Protein AF-A0A3R8Q5Y1-F1 (afdb_monomer_lite)

Foldseek 3Di:
DPPVVVVV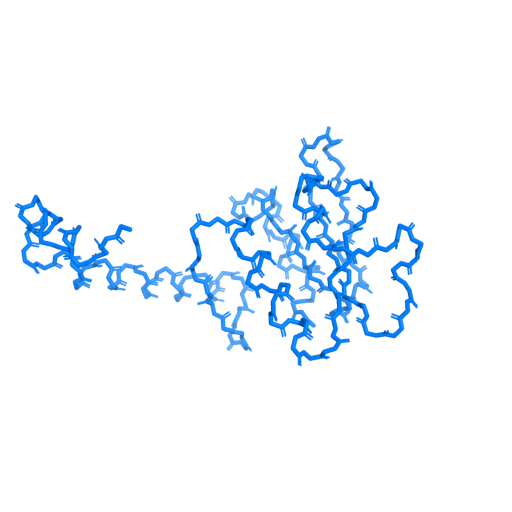VCCVVPNPCVVVVVVVVVVVVVVVCCVLLVQPVHDDDDDPDPLVVVVVVQVVLVVVVAAEDEDPLHLPVVSVVVRPDPPPDQPDPRYAYEAEQARPVPRDGDFLAPCQCRHHYDCVPQPPDPNVVSCSVRDPVD

Organism: NCBI:txid146922

Structure (mmCIF, N/CA/C/O backbone):
data_AF-A0A3R8Q5Y1-F1
#
_entry.id   AF-A0A3R8Q5Y1-F1
#
loop_
_atom_site.group_PDB
_atom_site.id
_atom_site.type_symbol
_atom_site.label_atom_id
_atom_site.label_alt_id
_atom_site.label_comp_id
_atom_site.label_asym_id
_atom_site.label_entity_id
_atom_site.label_seq_id
_atom_site.pdbx_PDB_ins_code
_atom_site.Cartn_x
_atom_site.Cartn_y
_atom_site.Cartn_z
_atom_site.occupancy
_atom_site.B_iso_or_equiv
_atom_site.auth_seq_id
_atom_site.auth_comp_id
_atom_site.auth_asym_id
_atom_site.auth_atom_id
_atom_site.pdbx_PDB_model_num
ATOM 1 N N . MET A 1 1 ? -15.335 20.891 6.702 1.00 42.03 1 MET A N 1
ATOM 2 C CA . MET A 1 1 ? -16.152 20.038 7.587 1.00 42.03 1 MET A CA 1
ATOM 3 C C . MET A 1 1 ? -15.389 19.883 8.884 1.00 42.03 1 MET A C 1
ATOM 5 O O . MET A 1 1 ? -14.263 19.402 8.831 1.00 42.03 1 MET A O 1
ATOM 9 N N . ASP A 1 2 ? -15.957 20.330 10.002 1.00 38.12 2 ASP A N 1
ATOM 10 C CA . ASP A 1 2 ? -15.356 20.147 11.324 1.00 38.12 2 ASP A CA 1
ATOM 11 C C . ASP A 1 2 ? -15.331 18.658 11.678 1.00 38.12 2 ASP A C 1
ATOM 13 O O . ASP A 1 2 ? -16.363 18.022 11.859 1.00 38.12 2 ASP A O 1
ATOM 17 N N . THR A 1 3 ? -14.141 18.072 11.751 1.00 43.69 3 THR A N 1
ATOM 18 C CA . THR A 1 3 ? -13.942 16.656 12.100 1.00 43.69 3 THR A CA 1
ATOM 19 C C . THR A 1 3 ? -14.225 16.368 13.578 1.00 43.69 3 THR A C 1
ATOM 21 O O . THR A 1 3 ? -14.387 15.213 13.968 1.00 43.69 3 THR A O 1
ATOM 24 N N . SER A 1 4 ? -14.332 17.415 14.399 1.00 51.16 4 SER A N 1
ATOM 25 C CA . SER A 1 4 ? -14.672 17.356 15.821 1.00 51.16 4 SER A CA 1
ATOM 26 C C . SER A 1 4 ? -16.147 17.032 16.074 1.00 51.16 4 SER A C 1
ATOM 28 O O . SER A 1 4 ? -16.452 16.374 17.066 1.00 51.16 4 SER A O 1
ATOM 30 N N . SER A 1 5 ? -17.072 17.406 15.186 1.00 50.16 5 SER A N 1
ATOM 31 C CA . SER A 1 5 ? -18.510 17.146 15.372 1.00 50.16 5 SER A CA 1
ATOM 32 C C . SER A 1 5 ? -18.907 15.707 15.024 1.00 50.16 5 SER A C 1
ATOM 34 O O . SER A 1 5 ? -19.734 15.115 15.718 1.00 50.16 5 SER A O 1
ATOM 36 N N . LEU A 1 6 ? -18.227 15.091 14.049 1.00 53.66 6 LEU A N 1
ATOM 37 C CA . LEU A 1 6 ? -18.317 13.646 13.790 1.00 53.66 6 LEU A CA 1
ATOM 38 C C . LEU A 1 6 ? -17.882 12.820 15.009 1.00 53.66 6 LEU A C 1
ATOM 40 O O . LEU A 1 6 ? -18.327 11.683 15.178 1.00 53.66 6 LEU A O 1
ATOM 44 N N . SER A 1 7 ? -17.030 13.394 15.871 1.00 62.53 7 SER A N 1
ATOM 45 C CA . SER A 1 7 ? -16.430 12.639 16.961 1.00 62.53 7 SER A CA 1
ATOM 46 C C . SER A 1 7 ? -17.453 12.196 18.022 1.00 62.53 7 SER A C 1
ATOM 48 O O . SER A 1 7 ? -17.419 11.052 18.482 1.00 62.53 7 SER A O 1
ATOM 50 N N . LEU A 1 8 ? -18.408 13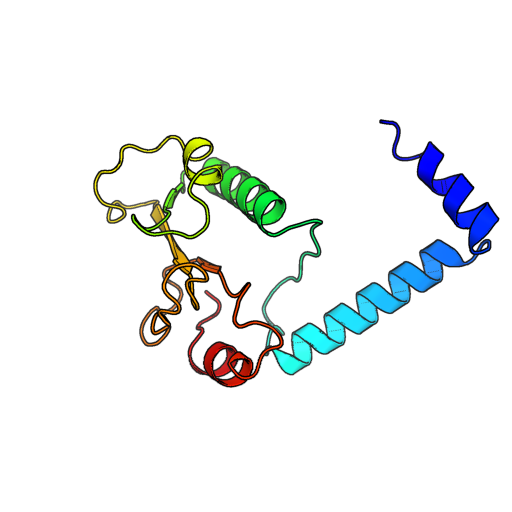.076 18.337 1.00 67.50 8 LEU A N 1
ATOM 51 C CA . LEU A 1 8 ? -19.435 12.863 19.359 1.00 67.50 8 LEU A CA 1
ATOM 52 C C . LEU A 1 8 ? -20.569 11.954 18.872 1.00 67.50 8 LEU A C 1
ATOM 54 O O . LEU A 1 8 ? -21.026 11.096 19.624 1.00 67.50 8 LEU A O 1
ATOM 58 N N . GLN A 1 9 ? -20.995 12.083 17.612 1.00 72.06 9 GLN A N 1
ATOM 59 C CA . GLN A 1 9 ? -22.057 11.234 17.053 1.00 72.06 9 GLN A CA 1
ATOM 60 C C . GLN A 1 9 ? -21.666 9.752 17.039 1.00 72.06 9 GLN A C 1
ATOM 62 O O . GLN A 1 9 ? -22.477 8.893 17.375 1.00 72.06 9 GLN A O 1
ATOM 67 N N . LEU A 1 10 ? -20.412 9.437 16.709 1.00 72.62 10 LEU A N 1
ATOM 68 C CA . LEU A 1 10 ? -19.939 8.050 16.699 1.00 72.62 10 LEU A CA 1
ATOM 69 C C . LEU A 1 10 ? -19.873 7.445 18.108 1.00 72.62 10 LEU A C 1
ATOM 71 O O . LEU A 1 10 ? -20.168 6.264 18.272 1.00 72.62 10 LEU A O 1
ATOM 75 N N . GLN A 1 11 ? -19.550 8.243 19.130 1.00 74.75 11 GLN A N 1
ATOM 76 C CA . GLN A 1 11 ? -19.619 7.798 20.527 1.00 74.75 11 GLN A CA 1
ATOM 77 C C . GLN A 1 11 ? -21.057 7.581 20.997 1.00 74.75 11 GLN A C 1
ATOM 79 O O . GLN A 1 11 ? -21.320 6.606 21.689 1.00 74.75 11 GLN A O 1
ATOM 84 N N . GLN A 1 12 ? -22.004 8.425 20.581 1.00 75.88 12 GLN A N 1
ATOM 85 C CA . GLN A 1 12 ? -23.419 8.234 20.915 1.00 75.88 12 GLN A CA 1
ATOM 86 C C . GLN A 1 12 ? -23.986 6.934 20.327 1.00 75.88 12 GLN A C 1
ATOM 88 O O . GLN A 1 12 ? -24.786 6.266 20.975 1.00 75.88 12 GLN A O 1
ATOM 93 N N . VAL A 1 13 ? -23.560 6.556 19.117 1.00 80.62 13 VAL A N 1
ATOM 94 C CA . VAL A 1 13 ? -24.049 5.349 18.428 1.00 80.62 13 VAL A CA 1
ATOM 95 C C . VAL A 1 13 ? -23.317 4.078 18.877 1.00 80.62 13 VAL A C 1
ATOM 97 O O . VAL A 1 13 ? -23.932 3.020 18.981 1.00 80.62 13 VAL A O 1
ATOM 100 N N . HIS A 1 14 ? -22.009 4.156 19.142 1.00 76.62 14 HIS A N 1
ATOM 101 C CA . HIS A 1 14 ? -21.161 2.979 19.387 1.00 76.62 14 HIS A CA 1
ATOM 102 C C . HIS A 1 14 ? -20.580 2.889 20.807 1.00 76.62 14 HIS A C 1
ATOM 104 O O . HIS A 1 14 ? -19.830 1.956 21.109 1.00 76.62 14 HIS A O 1
ATOM 110 N N . GLY A 1 15 ? -20.934 3.831 21.679 1.00 80.38 15 GLY A N 1
ATOM 111 C CA . GLY A 1 15 ? -20.506 3.910 23.071 1.00 80.38 15 GLY A CA 1
ATOM 112 C C . GLY A 1 15 ? -19.179 4.645 23.286 1.00 80.38 15 GLY A C 1
ATOM 113 O O . GLY A 1 15 ? -18.360 4.828 22.380 1.00 80.38 15 GLY A O 1
ATOM 114 N N . ASP A 1 16 ? -18.931 5.012 24.544 1.00 77.06 16 ASP A N 1
ATOM 115 C CA . ASP A 1 16 ? -17.803 5.857 24.968 1.00 77.06 16 ASP A CA 1
ATOM 116 C C . ASP A 1 16 ? -16.421 5.261 24.651 1.00 77.06 16 ASP A C 1
ATOM 118 O O . ASP A 1 16 ? -15.433 5.982 24.493 1.00 77.06 16 ASP A O 1
ATOM 122 N N . GLN A 1 17 ? -16.337 3.934 24.506 1.00 82.19 17 GLN A N 1
ATOM 123 C CA . GLN A 1 17 ? -15.092 3.221 24.203 1.00 82.19 17 GLN A CA 1
ATOM 124 C C . GLN A 1 17 ? -14.796 3.073 22.704 1.00 82.19 17 GLN A C 1
ATOM 126 O O . GLN A 1 17 ? -13.773 2.476 22.355 1.00 82.19 17 GLN A O 1
ATOM 131 N N . PHE A 1 18 ? -15.633 3.618 21.815 1.00 84.88 18 PHE A N 1
ATOM 132 C CA . PHE A 1 18 ? -15.490 3.460 20.365 1.00 84.88 18 PHE A CA 1
ATOM 133 C C . PHE A 1 18 ? -14.076 3.792 19.860 1.00 84.88 18 PHE A C 1
ATOM 135 O O . PHE A 1 18 ? -13.435 2.951 19.231 1.00 84.88 18 PHE A O 1
ATOM 142 N N . TYR A 1 19 ? -13.532 4.965 20.205 1.00 83.12 19 TYR A N 1
ATOM 143 C CA . TYR A 1 19 ? -12.192 5.372 19.758 1.00 83.12 19 TYR A CA 1
ATOM 144 C C . TYR A 1 19 ? -11.069 4.523 20.340 1.00 83.12 19 TYR A C 1
ATOM 146 O O . TYR A 1 19 ? -10.094 4.237 19.645 1.00 83.12 19 TYR A O 1
ATOM 154 N N . LYS A 1 20 ? -11.204 4.093 21.600 1.00 86.75 20 LYS A N 1
ATOM 155 C CA . LYS A 1 20 ? -10.226 3.204 22.234 1.00 86.75 20 LYS A CA 1
ATOM 156 C C . LYS A 1 20 ? -10.188 1.862 21.504 1.00 86.75 20 LYS A C 1
ATOM 158 O O . LYS A 1 20 ? -9.110 1.394 21.153 1.00 86.75 20 LYS A O 1
ATOM 163 N N . ARG A 1 21 ? -11.358 1.292 21.204 1.00 88.81 21 ARG A N 1
ATOM 164 C CA . ARG A 1 21 ? -11.480 0.029 20.468 1.00 88.81 21 ARG A CA 1
ATOM 165 C C . ARG A 1 21 ? -10.994 0.156 19.026 1.00 88.81 21 ARG A C 1
ATOM 167 O O . ARG A 1 21 ? -10.237 -0.691 18.572 1.00 88.81 21 ARG A O 1
ATOM 174 N N . ALA A 1 22 ? -11.369 1.224 18.326 1.00 88.75 22 ALA A N 1
ATOM 175 C CA . ALA A 1 22 ? -10.905 1.489 16.966 1.00 88.75 22 ALA A CA 1
ATOM 176 C C . ALA A 1 22 ? -9.377 1.642 16.904 1.00 88.75 22 ALA A C 1
ATOM 178 O O . ALA A 1 22 ? -8.745 1.151 15.971 1.00 88.75 22 ALA A O 1
ATOM 179 N N . ARG A 1 23 ? -8.772 2.287 17.910 1.00 90.25 23 ARG A N 1
ATOM 180 C CA . ARG A 1 23 ? -7.315 2.375 18.035 1.00 90.25 23 ARG A CA 1
ATOM 181 C C . ARG A 1 23 ? -6.685 0.999 18.248 1.00 90.25 23 ARG A C 1
ATOM 183 O O . ARG A 1 23 ? -5.774 0.666 17.506 1.00 90.25 23 ARG A O 1
ATOM 190 N N . MET A 1 24 ? -7.202 0.198 19.183 1.00 93.56 24 MET A N 1
ATOM 191 C CA . MET A 1 24 ? -6.703 -1.163 19.427 1.00 93.56 24 MET A CA 1
ATOM 192 C C . MET A 1 24 ? -6.756 -2.029 18.163 1.00 93.56 24 MET A C 1
ATOM 194 O O . MET A 1 24 ? -5.746 -2.607 17.787 1.00 93.56 24 MET A O 1
ATOM 198 N N . LEU A 1 25 ? -7.890 -2.040 17.455 1.00 94.38 25 LEU A N 1
ATOM 199 C CA . LEU A 1 25 ? -8.049 -2.797 16.206 1.00 94.38 25 LEU A CA 1
ATOM 200 C C . LEU A 1 25 ? -7.084 -2.330 15.110 1.00 94.38 25 LEU A C 1
ATOM 202 O O . LEU A 1 25 ? -6.577 -3.130 14.330 1.00 94.38 25 LEU A O 1
ATOM 206 N N . ARG A 1 26 ? -6.819 -1.023 15.032 1.00 93.25 26 ARG A N 1
ATOM 207 C CA . ARG A 1 26 ? -5.834 -0.478 14.093 1.00 93.25 26 ARG A CA 1
ATOM 208 C C . ARG A 1 26 ? -4.399 -0.854 14.443 1.00 93.25 26 ARG A C 1
ATOM 210 O O . ARG A 1 26 ? -3.561 -0.832 13.544 1.00 93.25 26 ARG A O 1
ATOM 217 N N . ASP A 1 27 ? -4.090 -1.053 15.715 1.00 94.38 27 ASP A N 1
ATOM 218 C CA . ASP A 1 27 ? -2.747 -1.421 16.154 1.00 94.38 27 ASP A CA 1
ATOM 219 C C . ASP A 1 27 ? -2.538 -2.931 15.951 1.00 94.38 27 ASP A C 1
ATOM 221 O O . ASP A 1 27 ? -1.551 -3.315 15.333 1.00 94.38 27 ASP A O 1
ATOM 225 N N . GLU A 1 28 ? -3.542 -3.755 16.261 1.00 96.50 28 GLU A N 1
ATOM 226 C CA . GLU A 1 28 ? -3.581 -5.185 15.911 1.00 96.50 28 GLU A CA 1
ATOM 227 C C . GLU A 1 28 ? -3.441 -5.408 14.395 1.00 96.50 28 GLU A C 1
ATOM 229 O O . GLU A 1 28 ? -2.610 -6.193 13.943 1.00 96.50 28 GLU A O 1
ATOM 234 N N . LEU A 1 29 ? -4.178 -4.644 13.578 1.00 95.25 29 LEU A N 1
ATOM 235 C CA . LEU A 1 29 ? -4.036 -4.697 12.121 1.00 95.25 29 LEU A CA 1
ATOM 236 C C . LEU A 1 29 ? -2.611 -4.345 11.672 1.00 95.25 29 LEU A C 1
ATOM 238 O O . LEU A 1 29 ? -2.097 -4.960 10.743 1.00 95.25 29 LEU A O 1
ATOM 242 N N . ARG A 1 30 ? -1.961 -3.358 12.301 1.00 95.44 30 ARG A N 1
ATOM 243 C CA . ARG A 1 30 ? -0.575 -3.004 11.957 1.00 95.44 30 ARG A CA 1
ATOM 244 C C . ARG A 1 30 ? 0.387 -4.134 12.284 1.00 95.44 30 ARG A C 1
ATOM 246 O O . ARG A 1 30 ? 1.253 -4.418 11.466 1.00 95.44 30 ARG A O 1
ATOM 253 N N . GLU A 1 31 ? 0.249 -4.759 13.446 1.00 95.75 31 GLU A N 1
ATOM 254 C CA . GLU A 1 31 ? 1.090 -5.889 13.848 1.00 95.75 31 GLU A CA 1
ATOM 255 C C . GLU A 1 31 ? 0.945 -7.061 12.871 1.00 95.75 31 GLU A C 1
ATOM 257 O O . GLU A 1 31 ? 1.943 -7.594 12.380 1.00 95.75 31 GLU A O 1
ATOM 262 N N . GLU A 1 32 ? -0.292 -7.394 12.500 1.00 95.50 32 GLU A N 1
ATOM 263 C CA . GLU A 1 32 ? -0.579 -8.458 11.540 1.00 95.50 32 GLU A CA 1
ATOM 264 C C . GLU A 1 32 ? -0.032 -8.160 10.143 1.00 95.50 32 GLU A C 1
ATOM 266 O O . GLU A 1 32 ? 0.615 -9.014 9.531 1.00 95.50 32 GLU A O 1
ATOM 271 N N . LEU A 1 33 ? -0.216 -6.934 9.643 1.00 93.75 33 LEU A N 1
ATOM 272 C CA . LEU A 1 33 ? 0.347 -6.527 8.357 1.00 93.75 33 LEU A CA 1
ATOM 273 C C . LEU A 1 33 ? 1.873 -6.575 8.370 1.00 93.75 33 LEU A C 1
ATOM 275 O O . LEU A 1 33 ? 2.464 -7.095 7.425 1.00 93.75 33 LEU A O 1
ATOM 279 N N . THR A 1 34 ? 2.503 -6.092 9.440 1.00 93.69 34 THR A N 1
ATOM 280 C CA . THR A 1 34 ? 3.959 -6.144 9.599 1.00 93.69 34 THR A CA 1
ATOM 281 C C . THR A 1 34 ? 4.470 -7.574 9.537 1.00 93.69 34 THR A C 1
ATOM 283 O O . THR A 1 34 ? 5.403 -7.853 8.789 1.00 93.69 34 THR A O 1
ATOM 286 N N . ARG A 1 35 ? 3.820 -8.492 10.256 1.00 93.62 35 ARG A N 1
ATOM 287 C CA . ARG A 1 35 ? 4.196 -9.906 10.296 1.00 93.62 35 ARG A CA 1
ATOM 288 C C . ARG A 1 35 ? 4.012 -10.601 8.947 1.00 93.62 35 ARG A C 1
ATOM 290 O O . ARG A 1 35 ? 4.909 -11.303 8.488 1.00 93.62 35 ARG A O 1
ATOM 297 N N . VAL A 1 36 ? 2.852 -10.430 8.311 1.00 91.62 36 VAL A N 1
ATOM 298 C CA . VAL A 1 36 ? 2.522 -11.118 7.051 1.00 91.62 36 VAL A CA 1
ATOM 299 C C . VAL A 1 36 ? 3.368 -10.588 5.895 1.00 91.62 36 VAL A C 1
ATOM 301 O O . VAL A 1 36 ? 3.850 -11.376 5.084 1.00 91.62 36 VAL A O 1
ATOM 304 N N . TYR A 1 37 ? 3.576 -9.271 5.829 1.00 90.44 37 TYR A N 1
ATOM 305 C CA . TYR A 1 37 ? 4.286 -8.617 4.728 1.00 90.44 37 TYR A CA 1
ATOM 306 C C . TYR A 1 37 ? 5.770 -8.351 5.001 1.00 90.44 37 TYR A C 1
ATOM 308 O O . TYR A 1 37 ? 6.425 -7.750 4.153 1.00 90.44 37 TYR A O 1
ATOM 316 N N . ARG A 1 38 ? 6.311 -8.826 6.133 1.00 90.31 38 ARG A N 1
ATOM 317 C CA . ARG A 1 38 ? 7.723 -8.654 6.531 1.00 90.31 38 ARG A CA 1
ATOM 318 C C . ARG A 1 38 ? 8.145 -7.184 6.532 1.00 90.31 38 ARG A C 1
ATOM 320 O O . ARG A 1 38 ? 9.124 -6.790 5.895 1.00 90.31 38 ARG A O 1
ATOM 327 N N . LEU A 1 39 ? 7.333 -6.356 7.189 1.00 90.44 39 LEU A N 1
ATOM 328 C CA . LEU A 1 39 ? 7.498 -4.904 7.184 1.00 90.44 39 LEU A CA 1
ATOM 329 C C . LEU A 1 39 ? 8.206 -4.372 8.437 1.00 90.44 39 LEU A C 1
ATOM 331 O O . LEU A 1 39 ? 8.042 -3.208 8.782 1.00 90.44 39 LEU A O 1
ATOM 335 N N . GLU A 1 40 ? 9.000 -5.189 9.131 1.00 90.44 40 GLU A N 1
ATOM 336 C CA . GLU A 1 40 ? 9.574 -4.851 10.445 1.00 90.44 40 GLU A CA 1
ATOM 337 C C . GLU A 1 40 ? 10.504 -3.628 10.408 1.00 90.44 40 GLU A C 1
ATOM 339 O O . GLU A 1 40 ? 10.771 -3.012 11.437 1.00 90.44 40 GLU A O 1
ATOM 344 N N . LYS A 1 41 ? 11.009 -3.278 9.221 1.00 89.00 41 LYS A N 1
ATOM 345 C CA . LYS A 1 41 ? 11.899 -2.133 8.987 1.00 89.00 41 LYS A CA 1
ATOM 346 C C . LYS A 1 41 ? 11.186 -0.910 8.402 1.00 89.00 41 LYS A C 1
ATOM 348 O O . LYS A 1 41 ? 11.863 0.049 8.040 1.00 89.00 41 LYS A O 1
ATOM 353 N N . TYR A 1 42 ? 9.859 -0.940 8.279 1.00 87.69 42 TYR A N 1
ATOM 354 C CA . TYR A 1 42 ? 9.087 0.107 7.610 1.00 87.69 42 TYR A CA 1
ATOM 355 C C . TYR A 1 42 ? 7.975 0.652 8.498 1.00 87.69 42 TYR A C 1
ATOM 357 O O . TYR A 1 42 ? 7.475 -0.009 9.405 1.00 87.69 42 TYR A O 1
ATOM 365 N N . GLU A 1 43 ? 7.557 1.876 8.192 1.00 89.19 43 GLU A N 1
ATOM 366 C CA . GLU A 1 43 ? 6.420 2.511 8.846 1.00 89.19 43 GLU A CA 1
ATOM 367 C C . GLU A 1 43 ? 5.123 2.260 8.065 1.00 89.19 43 GLU A C 1
ATOM 369 O O . GLU A 1 43 ? 5.072 2.372 6.839 1.00 89.19 43 GLU A O 1
ATOM 374 N N . LEU A 1 44 ? 4.049 1.943 8.795 1.00 91.44 44 LEU A N 1
ATOM 375 C CA . LEU A 1 44 ? 2.729 1.661 8.233 1.00 91.44 44 LEU A CA 1
ATOM 376 C C . LEU A 1 44 ? 1.773 2.848 8.394 1.00 91.44 44 LEU A C 1
ATOM 378 O O . LEU A 1 44 ? 1.284 3.148 9.493 1.00 91.44 44 LEU A O 1
ATOM 382 N N . PHE A 1 45 ? 1.419 3.459 7.263 1.00 91.31 45 PHE A N 1
ATOM 383 C CA . PHE A 1 45 ? 0.451 4.551 7.184 1.00 91.31 45 PHE A CA 1
ATOM 384 C C . PHE A 1 45 ? -0.906 4.051 6.680 1.00 91.31 45 PHE A C 1
ATOM 386 O O . PHE A 1 45 ? -1.030 3.548 5.567 1.00 91.31 45 PHE A O 1
ATOM 393 N N . LEU A 1 46 ? -1.948 4.231 7.496 1.00 91.44 46 LEU A N 1
ATOM 394 C CA . LEU A 1 46 ? -3.331 3.939 7.113 1.00 91.44 46 LEU A CA 1
ATOM 395 C C . LEU A 1 46 ? -3.981 5.220 6.585 1.00 91.44 46 LEU A C 1
ATOM 397 O O . LEU A 1 46 ? -4.189 6.171 7.340 1.00 91.44 46 LEU A O 1
ATOM 401 N N . VAL A 1 47 ? -4.298 5.235 5.292 1.00 91.25 47 VAL A N 1
ATOM 402 C CA . VAL A 1 47 ? -4.928 6.362 4.588 1.00 91.25 47 VAL A CA 1
ATOM 403 C C . VAL A 1 47 ? -6.283 5.952 4.014 1.00 91.25 47 VAL A C 1
ATOM 405 O O . VAL A 1 47 ? -6.564 4.771 3.840 1.00 91.25 47 VAL A O 1
ATOM 408 N N . GLN A 1 48 ? -7.136 6.933 3.709 1.00 88.75 48 GLN A N 1
ATOM 409 C CA . GLN A 1 48 ? -8.515 6.684 3.263 1.00 88.75 48 GLN A CA 1
ATOM 410 C C . GLN A 1 48 ? -8.613 5.979 1.903 1.00 88.75 48 GLN A C 1
ATOM 412 O O . GLN A 1 48 ? -9.588 5.284 1.637 1.00 88.75 48 GLN A O 1
ATOM 417 N N . SER A 1 49 ? -7.641 6.194 1.016 1.00 88.50 49 SER A N 1
ATOM 418 C CA . SER A 1 49 ? -7.582 5.538 -0.289 1.00 88.50 49 SER A CA 1
ATOM 419 C C . SER A 1 49 ? -6.174 5.612 -0.871 1.00 88.50 49 SER A C 1
ATOM 421 O O . SER A 1 49 ? -5.368 6.458 -0.476 1.00 88.50 49 SER A O 1
ATOM 423 N N . VAL A 1 50 ? -5.909 4.779 -1.877 1.00 86.00 50 VAL A N 1
ATOM 424 C CA . VAL A 1 50 ? -4.641 4.785 -2.621 1.00 86.00 50 VAL A CA 1
ATOM 425 C C . VAL A 1 50 ? -4.389 6.142 -3.280 1.00 86.00 50 VAL A C 1
ATOM 427 O O . VAL A 1 50 ? -3.275 6.647 -3.231 1.00 86.00 50 VAL A O 1
ATOM 430 N N . ARG A 1 51 ? -5.434 6.796 -3.811 1.00 83.31 51 ARG A N 1
ATOM 431 C CA . ARG A 1 51 ? -5.325 8.136 -4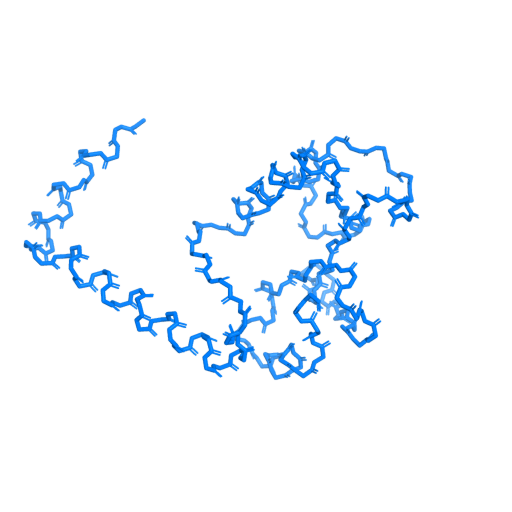.418 1.00 83.31 51 ARG A CA 1
ATOM 432 C C . ARG A 1 51 ? -4.838 9.177 -3.412 1.00 83.31 51 ARG A C 1
ATOM 434 O O . ARG A 1 51 ? -3.945 9.954 -3.725 1.00 83.31 51 ARG A O 1
ATOM 441 N N . VAL A 1 52 ? -5.389 9.161 -2.196 1.00 86.81 52 VAL A N 1
ATOM 442 C CA . VAL A 1 52 ? -4.938 10.045 -1.108 1.00 86.81 52 VAL A CA 1
ATOM 443 C C . VAL A 1 52 ? -3.487 9.735 -0.734 1.00 86.81 52 VAL A C 1
ATOM 445 O O . VAL A 1 52 ? -2.692 10.659 -0.587 1.00 86.81 52 VAL A O 1
ATOM 448 N N . GLY A 1 53 ? -3.122 8.452 -0.645 1.00 87.50 53 GLY A N 1
ATOM 449 C CA . GLY A 1 53 ? -1.740 8.030 -0.403 1.00 87.50 53 GLY A CA 1
ATOM 450 C C . GLY A 1 53 ? -0.764 8.550 -1.462 1.00 87.50 53 GLY A C 1
ATOM 451 O O . GLY A 1 53 ? 0.276 9.101 -1.114 1.00 87.50 53 GLY A O 1
ATOM 452 N N . LEU A 1 54 ? -1.131 8.459 -2.742 1.00 84.88 54 LEU A N 1
ATOM 453 C CA . LEU A 1 54 ? -0.336 8.968 -3.859 1.00 84.88 54 LEU A CA 1
ATOM 454 C C . LEU A 1 54 ? -0.153 10.490 -3.809 1.00 84.88 54 LEU A C 1
ATOM 456 O O . LEU A 1 54 ? 0.951 10.971 -4.047 1.00 84.88 54 LEU A O 1
ATOM 460 N N . VAL A 1 55 ? -1.197 11.248 -3.459 1.00 83.62 55 VAL A N 1
ATOM 461 C CA . VAL A 1 55 ? -1.100 12.710 -3.297 1.00 83.62 55 VAL A CA 1
ATOM 462 C C . VAL A 1 55 ? -0.166 13.077 -2.141 1.00 83.62 55 VAL A C 1
ATOM 464 O O . VAL A 1 55 ? 0.701 13.935 -2.306 1.00 83.62 55 VAL A O 1
ATOM 467 N N . ILE A 1 56 ? -0.299 12.409 -0.987 1.00 87.00 56 ILE A N 1
ATOM 468 C CA . ILE A 1 56 ? 0.599 12.612 0.161 1.00 87.00 56 ILE A CA 1
ATOM 469 C C . ILE A 1 56 ? 2.044 12.310 -0.248 1.00 87.00 56 ILE A C 1
ATOM 471 O O . ILE A 1 56 ? 2.928 13.131 -0.016 1.00 87.00 56 ILE A O 1
ATOM 475 N N . LEU A 1 57 ? 2.278 11.170 -0.902 1.00 85.00 57 LEU A N 1
ATOM 476 C CA . LEU A 1 57 ? 3.607 10.758 -1.345 1.00 85.00 57 LEU A CA 1
ATOM 477 C C . LEU A 1 57 ? 4.205 11.745 -2.357 1.00 85.00 57 LEU A C 1
ATOM 479 O O . LEU A 1 57 ? 5.367 12.119 -2.230 1.00 85.00 57 LEU A O 1
ATOM 483 N N . SER A 1 58 ? 3.400 12.231 -3.306 1.00 81.38 58 SER A N 1
ATOM 484 C CA . SER A 1 58 ? 3.802 13.277 -4.253 1.00 81.38 58 SER A CA 1
ATOM 485 C C . SER A 1 58 ? 4.274 14.530 -3.548 1.00 81.38 58 SER A C 1
ATOM 487 O O . SER A 1 58 ? 5.304 15.098 -3.899 1.00 81.38 58 SER A O 1
ATOM 489 N N . HIS A 1 59 ? 3.504 14.973 -2.558 1.00 82.75 59 HIS A N 1
ATOM 490 C CA . HIS A 1 59 ? 3.807 16.185 -1.823 1.00 82.75 59 HIS A CA 1
ATOM 491 C C . HIS A 1 59 ? 5.084 16.032 -0.985 1.00 82.75 59 HIS A C 1
ATOM 493 O O . HIS A 1 59 ? 5.888 16.960 -0.920 1.00 82.75 59 HIS A O 1
ATOM 499 N N . LEU A 1 60 ? 5.291 14.863 -0.369 1.00 84.12 60 LEU A N 1
ATOM 500 C CA . LEU A 1 60 ? 6.502 14.556 0.397 1.00 84.12 60 LEU A CA 1
ATOM 501 C C . LEU A 1 60 ? 7.750 14.519 -0.492 1.00 84.12 60 LEU A C 1
ATOM 503 O O . LEU A 1 60 ? 8.760 15.118 -0.133 1.00 84.12 60 LEU A O 1
ATOM 507 N N . LEU A 1 61 ? 7.670 13.874 -1.658 1.00 80.56 61 LEU A N 1
ATOM 508 C CA . LEU A 1 61 ? 8.795 13.779 -2.590 1.00 80.56 61 LEU A CA 1
ATOM 509 C C . LEU A 1 61 ? 9.115 15.125 -3.241 1.00 80.56 61 LEU A C 1
ATOM 511 O O . LEU A 1 61 ? 10.288 15.468 -3.365 1.00 80.56 61 LEU A O 1
ATOM 515 N N . HIS A 1 62 ? 8.100 15.937 -3.553 1.00 78.31 62 HIS A N 1
ATOM 516 C CA . HIS A 1 62 ? 8.310 17.276 -4.105 1.00 78.31 62 HIS A CA 1
ATOM 517 C C . HIS A 1 62 ? 9.146 18.167 -3.173 1.00 78.31 62 HIS A C 1
ATOM 519 O O . HIS A 1 62 ? 10.007 18.909 -3.636 1.00 78.31 62 HIS A O 1
ATOM 525 N N . LYS A 1 63 ? 8.962 18.047 -1.848 1.00 77.25 63 LYS A N 1
ATOM 526 C CA . LYS A 1 63 ? 9.797 18.746 -0.852 1.00 77.25 63 LYS A CA 1
ATOM 527 C C . LYS A 1 63 ? 11.260 18.295 -0.846 1.00 77.25 63 LYS A C 1
ATOM 529 O O . LYS A 1 63 ? 12.103 19.025 -0.341 1.00 77.25 63 LYS A O 1
ATOM 534 N N . GLN A 1 64 ? 11.547 17.105 -1.365 1.00 78.75 64 GLN A N 1
ATOM 535 C CA . GLN A 1 64 ? 12.889 16.534 -1.497 1.00 78.75 64 GLN A CA 1
ATOM 536 C C . GLN A 1 64 ? 13.431 16.666 -2.928 1.00 78.75 64 GLN A C 1
ATOM 538 O O . GLN A 1 64 ? 14.308 15.899 -3.319 1.00 78.75 64 GLN A O 1
ATOM 543 N N . GLU A 1 65 ? 12.862 17.572 -3.734 1.00 77.00 65 GLU A N 1
ATOM 544 C CA . GLU A 1 65 ? 13.217 17.762 -5.150 1.00 77.00 65 GLU A CA 1
ATOM 545 C C . GLU A 1 65 ? 13.101 16.467 -5.980 1.00 77.00 65 GLU A C 1
ATOM 547 O O . GLU A 1 65 ? 13.718 16.313 -7.032 1.00 77.00 65 GLU A O 1
ATOM 552 N N . THR A 1 66 ? 12.282 15.524 -5.507 1.00 77.62 66 THR A N 1
ATOM 553 C CA . THR A 1 66 ? 12.048 14.225 -6.131 1.00 77.62 66 THR A CA 1
ATOM 554 C C . THR A 1 66 ? 10.633 14.165 -6.699 1.00 77.62 66 THR A C 1
ATOM 556 O O . THR A 1 66 ? 9.679 14.712 -6.149 1.00 77.62 66 THR A O 1
ATOM 559 N N . THR A 1 67 ? 10.477 13.486 -7.826 1.00 73.75 67 THR A N 1
ATOM 560 C CA . THR A 1 67 ? 9.239 13.441 -8.599 1.00 73.75 67 THR A CA 1
ATOM 561 C C . THR A 1 67 ? 8.727 12.013 -8.734 1.00 73.75 67 THR A C 1
ATOM 563 O O . THR A 1 67 ? 9.481 11.122 -9.117 1.00 73.75 67 THR A O 1
ATOM 566 N N . LEU A 1 68 ? 7.434 11.789 -8.478 1.00 75.81 68 LEU A N 1
ATOM 567 C CA . LEU A 1 68 ? 6.781 10.523 -8.819 1.00 75.81 68 LEU A CA 1
ATOM 568 C C . LEU A 1 68 ? 6.492 10.452 -10.311 1.00 75.81 68 LEU A C 1
ATOM 570 O O . LEU A 1 68 ? 5.918 11.368 -10.896 1.00 75.81 68 LEU A O 1
ATOM 574 N N . CYS A 1 69 ? 6.823 9.312 -10.900 1.00 73.94 69 CYS A N 1
ATOM 575 C CA . CYS A 1 69 ? 6.623 9.050 -12.309 1.00 73.94 69 CYS A CA 1
ATOM 576 C C . CYS A 1 69 ? 5.681 7.865 -12.514 1.00 73.94 69 CYS A C 1
ATOM 578 O O . CYS A 1 69 ? 6.003 6.729 -12.169 1.00 73.94 69 CYS A O 1
ATOM 580 N N . LEU A 1 70 ? 4.524 8.121 -13.117 1.00 70.50 70 LEU A N 1
ATOM 581 C CA . LEU A 1 70 ? 3.585 7.079 -13.521 1.00 70.50 70 LEU A CA 1
ATOM 582 C C . LEU A 1 70 ? 3.975 6.539 -14.903 1.00 70.50 70 LEU A C 1
ATOM 584 O O . LEU A 1 70 ? 4.254 7.304 -15.825 1.00 70.50 70 LEU A O 1
ATOM 588 N N . ALA A 1 71 ? 3.982 5.216 -15.067 1.00 64.44 71 ALA A N 1
ATOM 589 C CA . ALA A 1 71 ? 4.169 4.605 -16.380 1.00 64.44 71 ALA A CA 1
ATOM 590 C C . ALA A 1 71 ? 3.017 4.978 -17.342 1.00 64.44 71 ALA A C 1
ATOM 592 O O . ALA A 1 71 ? 1.884 5.191 -16.914 1.00 64.44 71 ALA A O 1
ATOM 593 N N . ARG A 1 72 ? 3.281 5.000 -18.659 1.00 53.41 72 ARG A N 1
ATOM 594 C CA . ARG A 1 72 ? 2.323 5.432 -19.708 1.00 53.41 72 ARG A CA 1
ATOM 595 C C . ARG A 1 72 ? 0.979 4.675 -19.739 1.00 53.41 72 ARG A C 1
ATOM 597 O O . ARG A 1 72 ? 0.018 5.199 -20.290 1.00 53.41 72 ARG A O 1
ATOM 604 N N . HIS A 1 73 ? 0.894 3.493 -19.126 1.00 54.31 73 HIS A N 1
ATOM 605 C CA . HIS A 1 73 ? -0.328 2.679 -19.017 1.00 54.31 73 HIS A CA 1
ATOM 606 C C . HIS A 1 73 ? -0.790 2.501 -17.562 1.00 54.31 73 HIS A C 1
ATOM 608 O O . HIS A 1 73 ? -1.426 1.505 -17.219 1.00 54.31 73 HIS A O 1
ATOM 614 N N . ALA A 1 74 ? -0.420 3.432 -16.680 1.00 59.66 74 ALA A N 1
ATOM 615 C CA . ALA A 1 74 ? -0.745 3.341 -15.267 1.00 59.66 74 ALA A CA 1
ATOM 616 C C . ALA A 1 74 ? -2.258 3.423 -15.024 1.00 59.66 74 ALA A C 1
ATOM 618 O O . ALA A 1 74 ? -2.978 4.211 -15.636 1.00 59.66 74 ALA A O 1
ATOM 619 N N . HIS A 1 75 ? -2.710 2.655 -14.036 1.00 67.19 75 HIS A N 1
ATOM 620 C CA . HIS A 1 75 ? -4.099 2.577 -13.585 1.00 67.19 75 HIS A CA 1
ATOM 621 C C . HIS A 1 75 ? -4.707 3.939 -13.148 1.00 67.19 75 HIS A C 1
ATOM 623 O O . HIS A 1 75 ? -5.928 4.091 -13.081 1.00 67.19 75 HIS A O 1
ATOM 629 N N . TYR A 1 76 ? -3.870 4.953 -12.895 1.00 67.88 76 TYR A N 1
ATOM 630 C CA . TYR A 1 76 ? -4.234 6.232 -12.272 1.00 67.88 76 TYR A CA 1
ATOM 631 C C . TYR A 1 76 ? -4.309 7.435 -13.231 1.00 67.88 76 TYR A C 1
ATOM 633 O O . TYR A 1 76 ? -3.953 8.539 -12.826 1.00 67.88 76 TYR A O 1
ATOM 641 N N . GLN A 1 77 ? -4.783 7.266 -14.470 1.00 58.88 77 GLN A N 1
ATOM 642 C CA . GLN A 1 77 ? -4.788 8.339 -15.487 1.00 58.88 77 GLN A CA 1
ATOM 643 C C . GLN A 1 77 ? -5.414 9.703 -15.075 1.00 58.88 77 GLN A C 1
ATOM 645 O O . GLN A 1 77 ? -4.927 10.727 -15.545 1.00 58.88 77 GLN A O 1
ATOM 650 N N . PRO A 1 78 ? -6.401 9.803 -14.161 1.00 60.50 78 PRO A N 1
ATOM 651 C CA . PRO A 1 78 ? -6.831 11.114 -13.650 1.00 60.50 78 PRO A CA 1
ATOM 652 C C . PRO A 1 78 ? -5.892 11.704 -12.588 1.00 60.50 78 PRO A C 1
ATOM 654 O O . PRO A 1 78 ? -5.785 12.914 -12.441 1.00 60.50 78 PRO A O 1
ATOM 657 N N . VAL A 1 79 ? -5.211 10.855 -11.810 1.00 60.38 79 VAL A N 1
ATOM 658 C CA . VAL A 1 79 ? -4.258 11.317 -10.789 1.00 60.38 79 VAL A CA 1
ATOM 659 C C . VAL A 1 79 ? -2.962 11.759 -11.461 1.00 60.38 79 VAL A C 1
ATOM 661 O O . VAL A 1 79 ? -2.346 12.679 -10.945 1.00 60.38 79 VAL A O 1
ATOM 664 N N . SER A 1 80 ? -2.574 11.183 -12.616 1.00 61.41 80 SER A N 1
ATOM 665 C CA . SER A 1 80 ? -1.394 11.633 -13.382 1.00 61.41 80 SER A CA 1
ATOM 666 C C . SER A 1 80 ? -1.384 13.132 -13.664 1.00 61.41 80 SER A C 1
ATOM 668 O O . SER A 1 80 ? -0.314 13.723 -13.646 1.00 61.41 80 SER A O 1
ATOM 670 N N . GLU A 1 81 ? -2.548 13.759 -13.841 1.00 64.81 81 GLU A N 1
ATOM 671 C CA . GLU A 1 81 ? -2.667 15.206 -14.067 1.00 64.81 81 GLU A CA 1
ATOM 672 C C . GLU A 1 81 ? -2.265 16.048 -12.846 1.00 64.81 81 GLU A C 1
ATOM 674 O O . GLU A 1 81 ? -1.879 17.203 -12.986 1.00 64.81 81 GLU A O 1
ATOM 679 N N . LEU A 1 82 ? -2.306 15.476 -11.639 1.00 62.66 82 LEU A N 1
ATOM 680 C CA . LEU A 1 82 ? -1.813 16.131 -10.423 1.00 62.66 82 LEU A CA 1
ATOM 681 C C . LEU A 1 82 ? -0.280 16.138 -10.355 1.00 62.66 82 LEU A C 1
ATOM 683 O O . LEU A 1 82 ? 0.307 16.929 -9.616 1.00 62.66 82 LEU A O 1
ATOM 687 N N . PHE A 1 83 ? 0.369 15.266 -11.124 1.00 63.41 83 PHE A N 1
ATOM 688 C CA . PHE A 1 83 ? 1.815 15.182 -11.252 1.00 63.41 83 PHE A CA 1
ATOM 689 C C . PHE A 1 83 ? 2.197 15.891 -12.555 1.00 63.41 83 PHE A C 1
ATOM 691 O O . PHE A 1 83 ? 2.398 15.252 -13.583 1.00 63.41 83 PHE A O 1
ATOM 698 N N . ASN A 1 84 ? 2.229 17.227 -12.528 1.00 52.88 84 ASN A N 1
ATOM 699 C CA . ASN A 1 84 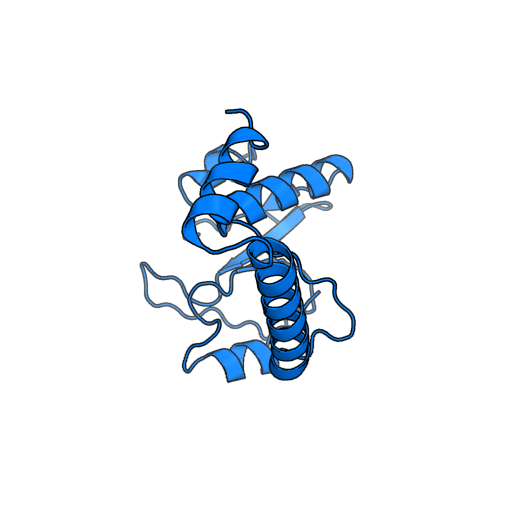? 2.580 18.084 -13.667 1.00 52.88 84 ASN A CA 1
ATOM 700 C C . ASN A 1 84 ? 4.004 17.800 -14.177 1.00 52.88 84 ASN A C 1
ATOM 702 O O . ASN A 1 84 ? 4.936 18.540 -13.868 1.00 52.88 84 ASN A O 1
ATOM 706 N N . PHE A 1 85 ? 4.186 16.742 -14.963 1.00 54.94 85 PHE A N 1
ATOM 707 C CA . PHE A 1 85 ? 5.473 16.405 -15.554 1.00 54.94 85 PHE A CA 1
ATOM 708 C C . PHE A 1 85 ? 5.310 16.115 -17.044 1.00 54.94 85 PHE A C 1
ATOM 710 O O . PHE A 1 85 ? 4.388 15.400 -17.443 1.00 54.94 85 PHE A O 1
ATOM 717 N N . PRO A 1 86 ? 6.188 16.673 -17.894 1.00 46.16 86 PRO A N 1
ATOM 718 C CA . PRO A 1 86 ? 6.159 16.387 -19.316 1.00 46.16 86 PRO A CA 1
ATOM 719 C C . PRO A 1 86 ? 6.372 14.884 -19.535 1.00 46.16 86 PRO A C 1
ATOM 721 O O . PRO A 1 86 ? 7.246 14.272 -18.925 1.00 46.16 86 PRO A O 1
ATOM 724 N N . ASN A 1 87 ? 5.557 14.300 -20.418 1.00 48.19 87 ASN A N 1
ATOM 725 C CA . ASN A 1 87 ? 5.441 12.874 -20.780 1.00 48.19 87 ASN A CA 1
ATOM 726 C C . ASN A 1 87 ? 6.708 12.227 -21.398 1.00 48.19 87 ASN A C 1
ATOM 728 O O . ASN A 1 87 ? 6.628 11.270 -22.184 1.00 48.19 87 ASN A O 1
ATOM 732 N N . THR A 1 88 ? 7.885 12.755 -21.084 1.00 45.25 88 THR A N 1
ATOM 733 C CA . THR A 1 88 ? 9.174 12.430 -21.678 1.00 45.25 88 THR A CA 1
ATOM 734 C C . THR A 1 88 ? 10.095 11.843 -20.617 1.00 45.25 88 THR A C 1
ATOM 736 O O . THR A 1 88 ? 10.734 12.565 -19.865 1.00 45.25 88 THR A O 1
ATOM 739 N N . HIS A 1 89 ? 10.161 10.511 -20.615 1.00 48.88 89 HIS A N 1
ATOM 740 C CA . HIS A 1 89 ? 11.218 9.693 -20.016 1.00 48.88 89 HIS A CA 1
ATOM 741 C C . HIS A 1 89 ? 11.450 9.876 -18.506 1.00 48.88 89 HIS A C 1
ATOM 743 O O . HIS A 1 89 ? 12.240 10.700 -18.055 1.00 48.88 89 HIS A O 1
ATOM 749 N N . CYS A 1 90 ? 10.825 8.994 -17.724 1.00 54.41 90 CYS A N 1
ATOM 750 C CA . CYS A 1 90 ? 11.042 8.794 -16.287 1.00 54.41 90 CYS A CA 1
ATOM 751 C C . CYS A 1 90 ? 12.408 8.139 -15.993 1.00 54.41 90 CYS A C 1
ATOM 753 O O . CYS A 1 90 ? 12.489 7.084 -15.370 1.00 54.41 90 CYS A O 1
ATOM 755 N N . THR A 1 91 ? 13.475 8.712 -16.543 1.00 53.78 91 THR A N 1
ATOM 756 C CA . THR A 1 91 ? 14.856 8.218 -16.446 1.00 53.78 91 THR A CA 1
ATOM 757 C C . THR A 1 91 ? 15.830 9.321 -16.027 1.00 53.78 91 THR A C 1
ATOM 759 O O . THR A 1 91 ? 17.041 9.131 -16.109 1.00 53.78 91 THR A O 1
ATOM 762 N N . GLY A 1 92 ? 15.322 10.482 -15.600 1.00 54.88 92 GLY A N 1
ATOM 763 C CA . GLY A 1 92 ? 16.134 11.576 -15.070 1.00 54.88 92 GLY A CA 1
ATOM 764 C C . GLY A 1 92 ? 16.485 11.382 -13.587 1.00 54.88 92 GLY A C 1
ATOM 765 O O . GLY A 1 92 ? 15.717 10.746 -12.856 1.00 54.88 92 GLY A O 1
ATOM 766 N N . PRO A 1 93 ? 17.622 11.927 -13.112 1.00 59.34 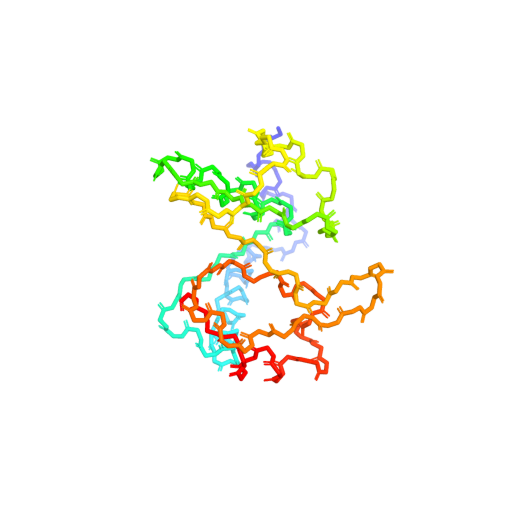93 PRO A N 1
ATOM 767 C CA . PRO A 1 93 ? 17.917 11.992 -11.681 1.00 59.34 93 PRO A CA 1
ATOM 768 C C . PRO A 1 93 ? 16.789 12.731 -10.940 1.00 59.34 93 PRO A C 1
ATOM 770 O O . PRO A 1 93 ? 16.246 13.705 -11.456 1.00 59.34 93 PRO A O 1
ATOM 773 N N . GLY A 1 94 ? 16.411 12.239 -9.756 1.00 67.69 94 GLY A N 1
ATOM 774 C CA . GLY A 1 94 ? 15.295 12.795 -8.978 1.00 67.69 94 GLY A CA 1
ATOM 775 C C . GLY A 1 94 ? 13.906 12.296 -9.394 1.00 67.69 94 GLY A C 1
ATOM 776 O O . GLY A 1 94 ? 12.912 12.920 -9.041 1.00 67.69 94 GLY A O 1
ATOM 777 N N . THR A 1 95 ? 13.798 11.180 -10.126 1.00 73.81 95 THR A N 1
ATOM 778 C CA . THR A 1 95 ? 12.502 10.552 -10.448 1.00 73.81 95 THR A CA 1
ATOM 779 C C . THR A 1 95 ? 12.347 9.179 -9.795 1.00 73.81 95 THR A C 1
ATOM 781 O O . THR A 1 95 ? 13.278 8.375 -9.781 1.00 73.81 95 THR A O 1
ATOM 784 N N . VAL A 1 96 ? 11.160 8.909 -9.248 1.00 79.44 96 VAL A N 1
ATOM 785 C CA . VAL A 1 96 ? 10.787 7.644 -8.602 1.00 79.44 96 VAL A CA 1
ATOM 786 C C . VAL A 1 96 ? 9.610 7.036 -9.369 1.00 79.44 96 VAL A C 1
ATOM 788 O O . VAL A 1 96 ? 8.506 7.588 -9.334 1.00 79.44 96 VAL A O 1
ATOM 791 N N . PRO A 1 97 ? 9.806 5.919 -10.089 1.00 80.12 97 PRO A N 1
ATOM 792 C CA . PRO A 1 97 ? 8.742 5.275 -10.840 1.00 80.12 97 PRO A CA 1
ATOM 793 C C . PRO A 1 97 ? 7.730 4.601 -9.912 1.00 80.12 97 PRO A C 1
ATOM 795 O O . PRO A 1 97 ? 8.098 3.968 -8.922 1.00 80.12 97 PRO A O 1
ATOM 798 N N . ILE A 1 98 ? 6.453 4.681 -10.281 1.00 82.81 98 ILE A N 1
ATOM 799 C CA . ILE A 1 98 ? 5.391 3.851 -9.716 1.00 82.81 98 ILE A CA 1
ATOM 800 C C . ILE A 1 98 ? 5.221 2.615 -10.599 1.00 82.81 98 ILE A C 1
ATOM 802 O O . ILE A 1 98 ? 4.974 2.719 -11.803 1.00 82.81 98 ILE A O 1
ATOM 806 N N . ILE A 1 99 ? 5.325 1.442 -9.985 1.00 83.44 99 ILE A N 1
ATOM 807 C CA . ILE A 1 99 ? 5.208 0.134 -10.623 1.00 83.44 99 ILE A CA 1
ATOM 808 C C . ILE A 1 99 ? 3.872 -0.475 -10.206 1.00 83.44 99 ILE A C 1
ATOM 810 O O . ILE A 1 99 ? 3.699 -0.879 -9.060 1.00 83.44 99 ILE A O 1
ATOM 814 N N . THR A 1 100 ? 2.917 -0.559 -11.129 1.00 87.31 100 THR A N 1
ATOM 815 C CA . THR A 1 100 ? 1.640 -1.248 -10.891 1.00 87.31 100 THR A CA 1
ATOM 816 C C . THR A 1 100 ? 1.850 -2.756 -10.988 1.00 87.31 100 THR A C 1
ATOM 818 O O . THR A 1 100 ? 2.054 -3.263 -12.085 1.00 87.31 100 THR A O 1
ATOM 821 N N . HIS A 1 101 ? 1.799 -3.487 -9.870 1.00 88.56 101 HIS A N 1
ATOM 822 C CA . HIS A 1 101 ? 2.070 -4.933 -9.862 1.00 88.56 101 HIS A CA 1
ATOM 823 C C . HIS A 1 101 ? 1.052 -5.712 -10.707 1.00 88.56 101 HIS A C 1
ATOM 825 O O . HIS A 1 101 ? 1.432 -6.566 -11.501 1.00 88.56 101 HIS A O 1
ATOM 831 N N . VAL A 1 102 ? -0.233 -5.379 -10.590 1.00 89.81 102 VAL A N 1
ATOM 832 C CA . VAL A 1 102 ? -1.305 -5.973 -11.398 1.00 89.81 102 VAL A CA 1
ATOM 833 C C . VAL A 1 102 ? -2.125 -4.845 -12.004 1.00 89.81 102 VAL A C 1
ATOM 835 O O . VAL A 1 102 ? -2.711 -4.047 -11.271 1.00 89.81 102 VAL A O 1
ATOM 838 N N . ASN A 1 103 ? -2.146 -4.758 -13.334 1.00 87.06 103 ASN A N 1
ATOM 839 C CA . ASN A 1 103 ? -2.935 -3.763 -14.046 1.00 87.06 103 ASN A CA 1
ATOM 840 C C . ASN A 1 103 ? -4.402 -4.225 -14.103 1.00 87.06 103 ASN A C 1
ATOM 842 O O . ASN A 1 103 ? -4.693 -5.233 -14.747 1.00 87.06 103 ASN A O 1
ATOM 846 N N . PRO A 1 104 ? -5.349 -3.513 -13.472 1.00 85.38 104 PRO A N 1
ATOM 847 C CA . PRO A 1 104 ? -6.745 -3.942 -13.435 1.00 85.38 104 PRO A CA 1
ATOM 848 C C . PRO A 1 104 ? -7.461 -3.814 -14.783 1.00 85.38 104 PRO A C 1
ATOM 850 O O . PRO A 1 104 ? -8.505 -4.434 -14.963 1.00 85.38 104 PRO A O 1
ATOM 853 N N . TYR A 1 105 ? -6.928 -3.031 -15.726 1.00 83.94 105 TYR A N 1
ATOM 854 C CA . TYR A 1 105 ? -7.539 -2.839 -17.043 1.00 83.94 105 TYR A CA 1
ATOM 855 C C . TYR A 1 105 ? -7.058 -3.863 -18.073 1.00 83.94 105 TYR A C 1
ATOM 857 O O . TYR A 1 105 ? -7.821 -4.225 -18.964 1.00 83.94 105 TYR A O 1
ATOM 865 N N . THR A 1 106 ? -5.810 -4.330 -17.962 1.00 85.56 106 THR A N 1
ATOM 866 C CA . THR A 1 106 ? -5.212 -5.289 -18.913 1.00 85.56 106 THR A CA 1
ATOM 867 C C . THR A 1 106 ? -5.043 -6.693 -18.335 1.00 85.56 106 THR A C 1
ATOM 869 O O . THR A 1 106 ? -4.733 -7.619 -19.077 1.00 85.56 106 THR A O 1
ATOM 872 N N . ALA A 1 107 ? -5.232 -6.862 -17.021 1.00 85.75 107 ALA A N 1
ATOM 873 C CA . ALA A 1 107 ? -4.895 -8.067 -16.259 1.00 85.75 107 ALA A CA 1
ATOM 874 C C . ALA A 1 107 ? -3.408 -8.473 -16.335 1.00 85.75 107 ALA A C 1
ATOM 876 O O . ALA A 1 107 ? -3.032 -9.553 -15.875 1.00 85.75 107 ALA A O 1
ATOM 877 N N . GLU A 1 108 ? -2.549 -7.607 -16.880 1.00 89.00 108 GLU A N 1
ATOM 878 C CA . GLU A 1 108 ? -1.113 -7.843 -16.935 1.00 89.00 108 GLU A CA 1
ATOM 879 C C . GLU A 1 108 ? -0.505 -7.785 -15.535 1.00 89.00 108 GLU A C 1
ATOM 881 O O . GLU A 1 108 ? -0.841 -6.925 -14.713 1.00 89.00 108 GLU A O 1
ATOM 886 N N . VAL A 1 109 ? 0.431 -8.698 -15.289 1.00 89.25 109 VAL A N 1
ATOM 887 C CA . VAL A 1 109 ? 1.188 -8.781 -14.042 1.00 89.25 109 VAL A CA 1
ATOM 888 C C . VAL A 1 109 ? 2.616 -8.355 -14.335 1.00 89.25 109 VAL A C 1
ATOM 890 O O . VAL A 1 109 ? 3.331 -9.015 -15.089 1.00 89.25 109 VAL A O 1
ATOM 893 N N . ASN A 1 110 ? 3.023 -7.228 -13.759 1.00 86.69 110 ASN A N 1
ATOM 894 C CA . ASN A 1 110 ? 4.362 -6.689 -13.935 1.00 86.69 110 ASN A CA 1
ATOM 895 C C . ASN A 1 110 ? 5.322 -7.351 -12.949 1.00 86.69 110 ASN A C 1
ATOM 897 O O . ASN A 1 110 ? 5.139 -7.262 -11.738 1.00 86.69 110 ASN A O 1
ATOM 901 N N . SER A 1 111 ? 6.379 -7.973 -13.471 1.00 86.31 111 SER A N 1
ATOM 902 C CA . SER A 1 111 ? 7.419 -8.591 -12.646 1.00 86.31 111 SER A CA 1
ATOM 903 C C . SER A 1 111 ? 8.070 -7.566 -11.714 1.00 86.31 111 SER A C 1
ATOM 905 O O . SER A 1 111 ? 8.618 -6.563 -12.170 1.00 86.31 111 SER A O 1
ATOM 907 N N . LEU A 1 112 ? 8.096 -7.870 -10.414 1.00 85.56 112 LEU A N 1
ATOM 908 C CA . LEU A 1 112 ? 8.800 -7.067 -9.407 1.00 85.56 112 LEU A CA 1
ATOM 909 C C . LEU A 1 112 ? 10.279 -7.464 -9.257 1.00 85.56 112 LEU A C 1
ATOM 911 O O . LEU A 1 112 ? 11.067 -6.740 -8.642 1.00 85.56 112 LEU A O 1
ATOM 915 N N . LYS A 1 113 ? 10.699 -8.575 -9.872 1.00 83.94 113 LYS A N 1
ATOM 916 C CA . LYS A 1 113 ? 12.084 -9.060 -9.820 1.00 83.94 113 LYS A CA 1
ATOM 917 C C . LYS A 1 113 ? 13.060 -8.039 -10.394 1.00 83.94 113 LYS A C 1
ATOM 919 O O . LYS A 1 113 ? 12.870 -7.518 -11.489 1.00 83.94 113 LYS A O 1
ATOM 924 N N . GLY A 1 114 ? 14.147 -7.791 -9.666 1.00 72.38 114 GLY A N 1
ATOM 925 C CA . GLY A 1 114 ? 15.221 -6.901 -10.115 1.00 72.38 114 GLY A CA 1
ATOM 926 C C . GLY A 1 114 ? 14.911 -5.406 -9.998 1.00 72.38 114 GLY A C 1
ATOM 927 O O . GLY A 1 114 ? 15.766 -4.597 -10.358 1.00 72.38 114 GLY A O 1
ATOM 928 N N . THR A 1 115 ? 13.750 -5.035 -9.446 1.00 70.50 115 THR A N 1
ATOM 929 C CA . THR A 1 115 ? 13.403 -3.633 -9.162 1.00 70.50 115 THR A CA 1
ATOM 930 C C . THR A 1 115 ? 14.321 -3.015 -8.106 1.00 70.50 115 THR A C 1
ATOM 932 O O . THR A 1 115 ? 14.600 -1.822 -8.197 1.00 70.50 115 THR A O 1
ATOM 935 N N . LYS A 1 116 ? 14.888 -3.822 -7.189 1.00 69.00 116 LYS A N 1
ATOM 936 C CA . LYS A 1 116 ? 15.942 -3.441 -6.219 1.00 69.00 116 LYS A CA 1
ATOM 937 C C . LYS A 1 116 ? 15.669 -2.091 -5.540 1.00 69.00 116 LYS A C 1
ATOM 939 O O . LYS A 1 116 ? 16.572 -1.260 -5.458 1.00 69.00 116 LYS A O 1
ATOM 944 N N . GLY A 1 117 ? 14.416 -1.840 -5.177 1.00 68.06 117 GLY A N 1
ATOM 945 C CA . GLY A 1 117 ? 14.051 -0.638 -4.441 1.00 68.06 117 GLY A CA 1
ATOM 946 C C . GLY A 1 117 ? 13.957 0.652 -5.247 1.00 68.06 117 GLY A C 1
ATOM 947 O O . GLY A 1 117 ? 13.698 1.724 -4.711 1.00 68.06 117 GLY A O 1
ATOM 948 N N . LYS A 1 118 ? 14.141 0.579 -6.566 1.00 70.94 118 LYS A N 1
ATOM 949 C CA . LYS A 1 118 ? 14.216 1.750 -7.447 1.00 70.94 118 LYS A CA 1
ATOM 950 C C . LYS A 1 118 ? 12.858 2.391 -7.743 1.00 70.94 118 LYS A C 1
ATOM 952 O O . LYS A 1 118 ? 12.742 3.080 -8.749 1.00 70.94 118 LYS A O 1
ATOM 957 N N . GLY A 1 119 ? 11.825 2.138 -6.943 1.00 79.31 119 GLY A N 1
ATOM 958 C CA . GLY A 1 119 ? 10.472 2.597 -7.231 1.00 79.31 119 GLY A CA 1
ATOM 959 C C . GLY A 1 119 ? 9.467 2.315 -6.124 1.00 79.31 119 GLY A C 1
ATOM 960 O O . GLY A 1 119 ? 9.744 1.621 -5.150 1.00 79.31 119 GLY A O 1
ATOM 961 N N . VAL A 1 120 ? 8.269 2.853 -6.318 1.00 85.12 120 VAL A N 1
ATOM 962 C CA . VAL A 1 120 ? 7.102 2.648 -5.461 1.00 85.12 120 VAL A CA 1
ATOM 963 C C . VAL A 1 120 ? 6.228 1.582 -6.103 1.00 85.12 120 VAL A C 1
ATOM 965 O O . VAL A 1 120 ? 5.805 1.734 -7.246 1.00 85.12 120 VAL A O 1
ATOM 968 N N . VAL A 1 121 ? 5.932 0.504 -5.385 1.00 87.12 121 VAL A N 1
ATOM 969 C CA . VAL A 1 121 ? 5.051 -0.553 -5.895 1.00 87.12 121 VAL A CA 1
ATOM 970 C C . VAL A 1 121 ? 3.604 -0.235 -5.531 1.00 87.12 121 VAL A C 1
ATOM 972 O O . VAL A 1 121 ? 3.251 -0.155 -4.357 1.00 87.12 121 VAL A O 1
ATOM 975 N N . ASP A 1 122 ? 2.749 -0.102 -6.540 1.00 88.25 122 ASP A N 1
ATOM 976 C CA . ASP A 1 122 ? 1.306 -0.165 -6.354 1.00 88.25 122 ASP A CA 1
ATOM 977 C C . ASP A 1 122 ? 0.858 -1.630 -6.343 1.00 88.25 122 ASP A C 1
ATOM 979 O O . ASP A 1 122 ? 0.785 -2.304 -7.376 1.00 88.25 122 ASP A O 1
ATOM 983 N N . ALA A 1 123 ? 0.547 -2.108 -5.141 1.00 90.62 123 ALA A N 1
ATOM 984 C CA . ALA A 1 123 ? 0.114 -3.469 -4.880 1.00 90.62 123 ALA A CA 1
ATOM 985 C C . ALA A 1 123 ? -1.413 -3.622 -4.777 1.00 90.62 123 ALA A C 1
ATOM 987 O O . ALA A 1 123 ? -1.866 -4.710 -4.423 1.00 90.62 123 ALA A O 1
ATOM 988 N N . SER A 1 124 ? -2.209 -2.592 -5.090 1.00 90.12 124 SER A N 1
ATOM 989 C CA . SER A 1 124 ? -3.660 -2.540 -4.815 1.00 90.12 124 SER A CA 1
ATOM 990 C C . SER A 1 124 ? -4.452 -3.753 -5.315 1.00 90.12 124 SER A C 1
ATOM 992 O O . SER A 1 124 ? -5.411 -4.168 -4.673 1.00 90.12 124 SER A O 1
ATOM 994 N N . HIS A 1 125 ? -4.028 -4.354 -6.430 1.00 91.69 125 HIS A N 1
ATOM 995 C CA . HIS A 1 125 ? -4.679 -5.515 -7.053 1.00 91.69 125 HIS A CA 1
ATOM 996 C C . HIS A 1 125 ? -3.961 -6.852 -6.796 1.00 91.69 125 HIS A C 1
ATOM 998 O O . HIS A 1 125 ? -4.259 -7.857 -7.433 1.00 91.69 125 HIS A O 1
ATOM 1004 N N . SER A 1 126 ? -3.005 -6.875 -5.867 1.00 91.50 126 SER A N 1
ATOM 1005 C CA . SER A 1 126 ? -2.226 -8.069 -5.499 1.00 91.50 126 SER A CA 1
ATOM 1006 C C . SER A 1 126 ? -2.146 -8.298 -3.986 1.00 91.50 126 SER A C 1
ATOM 1008 O O . SER A 1 126 ? -2.062 -9.442 -3.534 1.00 91.50 126 SER A O 1
ATOM 1010 N N . PHE A 1 127 ? -2.236 -7.226 -3.197 1.00 91.94 127 PHE A N 1
ATOM 1011 C CA . PHE A 1 127 ? -2.336 -7.246 -1.745 1.00 91.94 127 PHE A CA 1
ATOM 1012 C C . PHE A 1 127 ? -3.588 -8.007 -1.284 1.00 91.94 127 PHE A C 1
ATOM 1014 O O . PHE A 1 127 ? -4.664 -7.832 -1.846 1.00 91.94 127 PHE A O 1
ATOM 1021 N N . ALA A 1 128 ? -3.436 -8.855 -0.264 1.00 91.56 128 ALA A N 1
ATOM 1022 C CA . ALA A 1 128 ? -4.474 -9.741 0.267 1.00 91.56 128 ALA A CA 1
ATOM 1023 C C . ALA A 1 128 ? -5.202 -10.606 -0.790 1.00 91.56 128 ALA A C 1
ATOM 1025 O O . ALA A 1 128 ? -6.359 -10.977 -0.611 1.00 91.56 128 ALA A O 1
ATOM 1026 N N . THR A 1 129 ? -4.523 -10.952 -1.889 1.00 92.69 129 THR A N 1
ATOM 1027 C CA . THR A 1 129 ? -5.034 -11.870 -2.924 1.00 92.69 129 THR A CA 1
ATOM 1028 C C . THR A 1 129 ? -4.180 -13.138 -3.011 1.00 92.69 129 THR A C 1
ATOM 1030 O O . THR A 1 129 ? -3.156 -13.260 -2.336 1.00 92.69 129 THR A O 1
ATOM 1033 N N . CYS A 1 130 ? -4.523 -14.055 -3.923 1.00 91.12 130 CYS A N 1
ATOM 1034 C CA . CYS A 1 130 ? -3.686 -15.215 -4.250 1.00 91.12 130 CYS A CA 1
ATOM 1035 C C . CYS A 1 130 ? -2.267 -14.850 -4.734 1.00 91.12 130 CYS A C 1
ATOM 1037 O O . CYS A 1 130 ? -1.383 -15.702 -4.710 1.00 91.12 130 CYS A O 1
ATOM 1039 N N . ARG A 1 131 ? -2.021 -13.590 -5.126 1.00 89.88 131 ARG 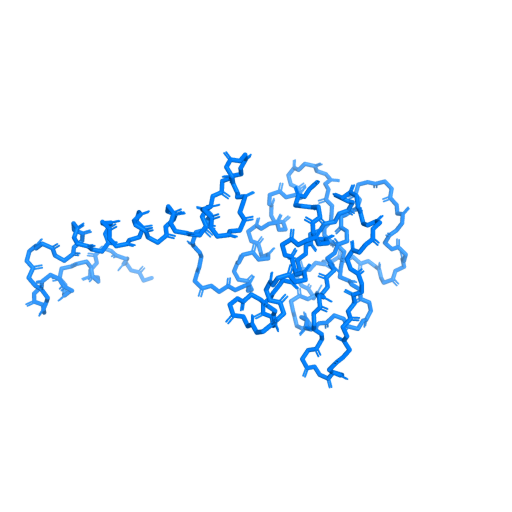A N 1
ATOM 1040 C CA . ARG A 1 131 ? -0.702 -13.080 -5.536 1.00 89.88 131 ARG A CA 1
ATOM 1041 C C . ARG A 1 131 ? 0.094 -12.415 -4.416 1.00 89.88 131 ARG A C 1
ATOM 1043 O O . ARG A 1 131 ? 1.198 -11.937 -4.660 1.00 89.88 131 ARG A O 1
ATOM 1050 N N . HIS A 1 132 ? -0.410 -12.391 -3.181 1.00 91.12 132 HIS A N 1
ATOM 1051 C CA . HIS A 1 132 ? 0.323 -11.755 -2.083 1.00 91.12 132 HIS A CA 1
ATOM 1052 C C . HIS A 1 132 ? 1.671 -12.443 -1.784 1.00 91.12 132 HIS A C 1
ATOM 1054 O O . HIS A 1 132 ? 2.610 -11.770 -1.377 1.00 91.12 132 HIS A O 1
ATOM 1060 N N . GLY A 1 133 ? 1.799 -13.752 -2.039 1.00 89.75 133 GLY A N 1
ATOM 1061 C CA . GLY A 1 133 ? 3.061 -14.479 -1.870 1.00 89.75 133 GLY A CA 1
ATOM 1062 C C . GLY A 1 133 ? 4.132 -14.037 -2.869 1.00 89.75 133 GLY A C 1
ATOM 1063 O O . GLY A 1 133 ? 5.278 -13.836 -2.481 1.00 89.75 133 GLY A O 1
ATOM 1064 N N . GLU A 1 134 ? 3.743 -13.813 -4.129 1.00 89.75 134 GLU A N 1
ATOM 1065 C CA . GLU A 1 134 ? 4.605 -13.231 -5.172 1.00 89.75 134 GLU A CA 1
ATOM 1066 C C . GLU A 1 134 ? 5.026 -11.809 -4.789 1.00 89.75 134 GLU A C 1
ATOM 1068 O O . GLU A 1 134 ? 6.207 -11.478 -4.832 1.00 89.75 134 GLU A O 1
ATOM 1073 N N . LEU A 1 135 ? 4.077 -11.001 -4.302 1.00 89.25 135 LEU A N 1
ATOM 1074 C CA . LEU A 1 135 ? 4.358 -9.658 -3.799 1.00 89.25 135 LEU A CA 1
ATOM 1075 C C . LEU A 1 135 ? 5.402 -9.677 -2.667 1.00 89.25 135 LEU A C 1
ATOM 1077 O O . LEU A 1 135 ? 6.345 -8.901 -2.722 1.00 89.25 135 LEU A O 1
ATOM 1081 N N . ILE A 1 136 ? 5.273 -10.562 -1.673 1.00 89.44 136 ILE A N 1
ATOM 1082 C CA . ILE A 1 136 ? 6.222 -10.657 -0.545 1.00 89.44 136 ILE A CA 1
ATOM 1083 C C . ILE A 1 136 ? 7.598 -11.170 -0.997 1.00 89.44 136 ILE A C 1
ATOM 1085 O O . ILE A 1 136 ? 8.619 -10.763 -0.445 1.00 89.44 136 ILE A O 1
ATOM 1089 N N . ALA A 1 137 ? 7.639 -12.091 -1.962 1.00 88.50 137 ALA A N 1
ATOM 1090 C CA . ALA A 1 137 ? 8.882 -12.703 -2.422 1.00 88.50 137 ALA A CA 1
ATOM 1091 C C . ALA A 1 137 ? 9.699 -11.777 -3.334 1.00 88.50 137 ALA A C 1
ATOM 1093 O O . ALA A 1 137 ? 10.921 -11.712 -3.203 1.00 88.50 137 ALA A O 1
ATOM 1094 N N . ASP A 1 138 ? 9.025 -11.076 -4.248 1.00 86.62 138 ASP A N 1
ATOM 1095 C CA . ASP A 1 138 ? 9.675 -10.345 -5.336 1.00 86.62 138 ASP A CA 1
ATOM 1096 C C . ASP A 1 138 ? 9.699 -8.824 -5.120 1.00 86.62 138 ASP A C 1
ATOM 1098 O O . ASP A 1 138 ? 10.480 -8.129 -5.777 1.00 86.62 138 ASP A O 1
ATOM 1102 N N . SER A 1 139 ? 8.888 -8.281 -4.203 1.00 76.94 139 SER A N 1
ATOM 1103 C CA . SER A 1 139 ? 8.986 -6.873 -3.817 1.00 76.94 139 SER A CA 1
ATOM 1104 C C . SER A 1 139 ? 10.175 -6.667 -2.884 1.00 76.94 139 SER A C 1
ATOM 1106 O O . SER A 1 139 ? 10.149 -7.022 -1.708 1.00 76.94 139 SER A O 1
ATOM 1108 N N . SER A 1 140 ? 11.223 -6.025 -3.391 1.00 67.25 140 SER A N 1
ATOM 1109 C CA . SER A 1 140 ? 12.131 -5.273 -2.529 1.00 67.25 140 SER A CA 1
ATOM 1110 C C . SER A 1 140 ? 11.391 -4.003 -2.120 1.00 67.25 140 SER A C 1
ATOM 1112 O O . SER A 1 140 ? 11.289 -3.070 -2.922 1.00 67.25 140 SER A O 1
ATOM 1114 N N . VAL A 1 141 ? 10.775 -4.000 -0.941 1.00 60.19 141 VAL A N 1
ATOM 1115 C CA . VAL A 1 141 ? 10.169 -2.788 -0.387 1.00 60.19 141 VAL A CA 1
ATOM 1116 C C . VAL A 1 141 ? 11.322 -1.804 -0.118 1.00 60.19 141 VAL A C 1
ATOM 1118 O O . VAL A 1 141 ? 12.029 -1.924 0.875 1.00 60.19 141 VAL A O 1
ATOM 1121 N N . PHE A 1 142 ? 11.525 -0.875 -1.057 1.00 46.59 142 PHE A N 1
ATOM 1122 C CA . PHE A 1 142 ? 12.645 0.079 -1.187 1.00 46.59 142 PHE A CA 1
ATOM 1123 C C . PHE A 1 142 ? 14.055 -0.502 -1.365 1.00 46.59 142 PHE A C 1
ATOM 1125 O O . PHE A 1 142 ? 14.264 -1.732 -1.284 1.00 46.59 142 PHE A O 1
#

pLDDT: mean 78.19, std 14.47, range [38.12, 96.5]

Radius of gyration: 18.04 Å; chains: 1; bounding box: 42×35×47 Å

Secondary structure (DSSP, 8-state):
--TTHHHHHHHHHH-TTHHHHHHHHHHHHHHHHHHHHT-TTS-----S-HHHHHHHHHHHHHTTT-EEEE-TT-TTTTTGGGS---SS-TTSTTEEEEEESB-TTT--B---TT-TT-SEEE-TTTTTSTTHHHHHHH----

Sequence (142 aa):
MDTSSLSLQLQQVHGDQFYKRARMLRDELREELTRVYRLEKYELFLVQSVRVGLVILSHLLHKQETTLCLARHAHYQPVSELFNFPNTHCTGPGTVPIITHVNPYTAEVNSLKGTKGKGVVDASHSFATCRHGELIADSSVF

InterPro domains:
  IPR046066 Protein of unknown function DUF6024 [PF19488] (1-142)